Protein AF-A0A1L8E7J2-F1 (afdb_monomer)

Radius of gyration: 13.5 Å; Cα contacts (8 Å, |Δi|>4): 223; chains: 1; bounding box: 33×28×34 Å

Nearest PDB structures (foldseek):
  6cl5-assembly2_F  TM=5.068E-01  e=2.463E-02  Pseudomonas aeruginosa LESB58
  6cxb-assembly1_A  TM=5.168E-01  e=6.417E-02  Pseudomonas aeruginosa LESB58
  4q56-assembly1_A  TM=4.535E-01  e=2.700E-01  Cornu aspersum
  2ccv-assembly1_A  TM=4.708E-01  e=4.596E-01  Helix pomatia
  2cgy-assembly1_A  TM=4.788E-01  e=5.686E-01  Helix pomatia

Mean predicted aligned error: 2.99 Å

Foldseek 3Di:
DKDWPDKDWDKWAFDAQAKDKDKDKPPPVPDFFDWFWQDKDKDFPDPPPQEWDKDWPDHHGRGRITIIMTITPHRGIYTMMIIIMTD

Sequence (87 aa):
NDFLLSRENVVQYPLNGNYRNVNVNYPKSGQGNNRNITAIFVYDRFTNSSGAQPSLWSGGPGYKFANINLKSQYSRGINSTVEIYGR

InterPro domains:
  IPR031734 Transcription activator MBF2 [PF15868] (1-86)
  IPR031734 Transcription activator MBF2 [PTHR37685] (1-87)

Organism: Haematobia irritans (NCBI:txid7368)

Secondary structure (DSSP, 8-state):
--EEEEEEEEEE---TTS--EEEEEESPTT----SPEEEEEEEE--SSS---EEEEEEE-TTSS-EEEEEEPPTT--EEEEEEEEE-

Structure (mmCIF, N/CA/C/O backbone):
data_AF-A0A1L8E7J2-F1
#
_entry.id   AF-A0A1L8E7J2-F1
#
loop_
_atom_site.group_PDB
_atom_site.id
_atom_site.type_symbol
_atom_site.label_atom_id
_atom_site.label_alt_id
_atom_site.label_comp_id
_atom_site.label_asym_id
_atom_site.label_entity_id
_atom_site.label_seq_id
_atom_site.pdbx_PDB_ins_code
_atom_site.Cartn_x
_atom_site.Cartn_y
_atom_site.Cartn_z
_atom_site.occupancy
_atom_site.B_iso_or_equiv
_atom_site.auth_seq_id
_atom_site.auth_comp_id
_atom_site.auth_asym_id
_atom_site.auth_atom_id
_atom_site.pdbx_PDB_model_num
ATOM 1 N N . ASN A 1 1 ? -18.101 -6.864 13.561 1.00 82.88 1 ASN A N 1
ATOM 2 C CA . ASN A 1 1 ? -17.898 -7.220 12.142 1.00 82.88 1 ASN A CA 1
ATOM 3 C C . ASN A 1 1 ? -16.935 -6.247 11.522 1.00 82.88 1 ASN A C 1
ATOM 5 O O . ASN A 1 1 ? -16.926 -5.099 11.943 1.00 82.88 1 ASN A O 1
ATOM 9 N N . ASP A 1 2 ? -16.104 -6.737 10.613 1.00 93.88 2 ASP A N 1
ATOM 10 C CA . ASP A 1 2 ? -15.154 -5.916 9.877 1.00 93.88 2 ASP A CA 1
ATOM 11 C C . ASP A 1 2 ? -15.780 -5.453 8.558 1.00 93.88 2 ASP A C 1
ATOM 13 O O . ASP A 1 2 ? -16.556 -6.201 7.958 1.00 93.88 2 ASP A O 1
ATOM 17 N N . PHE A 1 3 ? -15.494 -4.228 8.125 1.00 95.75 3 PHE A N 1
ATOM 18 C CA . PHE A 1 3 ? -16.111 -3.629 6.941 1.00 95.75 3 PHE A CA 1
ATOM 19 C C . PHE A 1 3 ? -15.057 -3.017 6.030 1.00 95.75 3 PHE A C 1
ATOM 21 O O . PHE A 1 3 ? -14.095 -2.425 6.509 1.00 95.75 3 PHE A O 1
ATOM 28 N N . LEU A 1 4 ? -15.283 -3.087 4.717 1.00 97.06 4 LEU A N 1
ATOM 29 C CA . LEU A 1 4 ? -14.474 -2.348 3.753 1.00 97.06 4 LEU A CA 1
ATOM 30 C C . LEU A 1 4 ? -14.686 -0.842 3.969 1.00 97.06 4 LEU A C 1
ATOM 32 O O . LEU A 1 4 ? -15.784 -0.326 3.762 1.00 97.06 4 LEU A O 1
ATOM 36 N N . LEU A 1 5 ? -13.635 -0.147 4.396 1.00 96.44 5 LEU A N 1
ATOM 37 C CA . LEU A 1 5 ? -13.636 1.294 4.646 1.00 96.44 5 LEU A CA 1
ATOM 38 C C . LEU A 1 5 ? -13.202 2.098 3.422 1.00 96.44 5 LEU A C 1
ATOM 40 O O . LEU A 1 5 ? -13.685 3.207 3.207 1.00 96.44 5 LEU A O 1
ATOM 44 N N . SER A 1 6 ? -12.262 1.562 2.644 1.00 97.19 6 SER A N 1
ATOM 45 C CA . SER A 1 6 ? -11.757 2.193 1.426 1.00 97.19 6 SER A CA 1
ATOM 46 C C . SER A 1 6 ? -11.205 1.149 0.465 1.00 97.19 6 SER A C 1
ATOM 48 O O . SER A 1 6 ? -10.592 0.170 0.889 1.00 97.19 6 SER A O 1
ATOM 50 N N . ARG A 1 7 ? -11.388 1.394 -0.832 1.00 97.56 7 ARG A N 1
ATOM 51 C CA . ARG A 1 7 ? -10.741 0.669 -1.926 1.00 97.56 7 ARG A CA 1
ATOM 52 C C . ARG A 1 7 ? -10.224 1.686 -2.933 1.00 97.56 7 ARG A C 1
ATOM 54 O O . ARG A 1 7 ? -10.997 2.493 -3.446 1.00 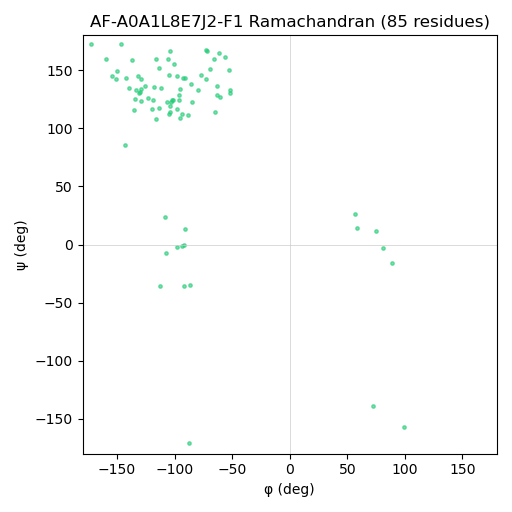97.56 7 ARG A O 1
ATOM 61 N N . GLU A 1 8 ? -8.939 1.618 -3.249 1.00 97.06 8 GLU A N 1
ATOM 62 C CA . GLU A 1 8 ? -8.305 2.486 -4.237 1.00 97.06 8 GLU A CA 1
ATOM 63 C C . GLU A 1 8 ? -7.495 1.675 -5.245 1.00 97.06 8 GLU A C 1
ATOM 65 O O . GLU A 1 8 ? -6.685 0.830 -4.872 1.00 97.06 8 GLU A O 1
ATOM 70 N N . ASN A 1 9 ? -7.709 1.951 -6.533 1.00 97.06 9 ASN A N 1
ATOM 71 C CA . ASN A 1 9 ? -6.907 1.401 -7.620 1.00 97.06 9 ASN A CA 1
ATOM 72 C C . ASN A 1 9 ? -5.864 2.438 -8.030 1.00 97.06 9 ASN A C 1
ATOM 74 O O . ASN A 1 9 ? -6.219 3.507 -8.526 1.00 97.06 9 ASN A O 1
ATOM 78 N N . VAL A 1 10 ? -4.588 2.109 -7.857 1.00 96.81 10 VAL A N 1
ATOM 79 C CA . VAL A 1 10 ? -3.471 2.968 -8.243 1.00 96.81 10 VAL A CA 1
ATOM 80 C C . VAL A 1 10 ? -2.855 2.423 -9.518 1.00 96.81 10 VAL A C 1
ATOM 82 O O . VAL A 1 10 ? -2.264 1.343 -9.523 1.00 96.81 10 VAL A O 1
ATOM 85 N N . VAL A 1 11 ? -2.979 3.195 -10.597 1.00 96.31 11 VAL A N 1
ATOM 86 C CA . VAL A 1 11 ? -2.359 2.894 -11.889 1.00 96.31 11 VAL A CA 1
ATOM 87 C C . VAL A 1 11 ? -1.389 4.013 -12.243 1.00 96.31 11 VAL A C 1
ATOM 89 O O . VAL A 1 11 ? -1.765 5.183 -12.276 1.00 96.31 11 VAL A O 1
ATOM 92 N N . GLN A 1 12 ? -0.131 3.660 -12.494 1.00 95.69 12 GLN A N 1
ATOM 93 C CA . GLN A 1 12 ? 0.905 4.588 -12.944 1.00 95.69 12 GLN A CA 1
ATOM 94 C C . GLN A 1 12 ? 1.675 3.983 -14.107 1.00 95.69 12 GLN A C 1
ATOM 96 O O . GLN A 1 12 ? 2.147 2.848 -14.026 1.00 95.69 12 GLN A O 1
ATOM 101 N N . TYR A 1 13 ? 1.867 4.768 -15.163 1.00 93.50 13 TYR A N 1
ATOM 102 C CA . TYR A 1 13 ? 2.722 4.368 -16.275 1.00 93.50 13 TYR A CA 1
ATOM 103 C C . TYR A 1 13 ? 4.200 4.332 -15.857 1.00 93.50 13 TYR A C 1
ATOM 105 O O . TYR A 1 13 ? 4.605 5.118 -14.988 1.00 93.50 13 TYR A O 1
ATOM 113 N N . PRO A 1 14 ? 5.023 3.471 -16.480 1.00 93.38 14 PRO A N 1
ATOM 114 C CA . PRO A 1 14 ? 6.464 3.451 -16.250 1.00 93.38 14 PRO A CA 1
ATOM 115 C C . PRO A 1 14 ? 7.126 4.824 -16.438 1.00 93.38 14 PRO A C 1
ATOM 117 O O . PRO A 1 14 ? 6.675 5.637 -17.245 1.00 93.38 14 PRO A O 1
ATOM 120 N N . LEU A 1 15 ? 8.212 5.073 -15.701 1.00 92.44 15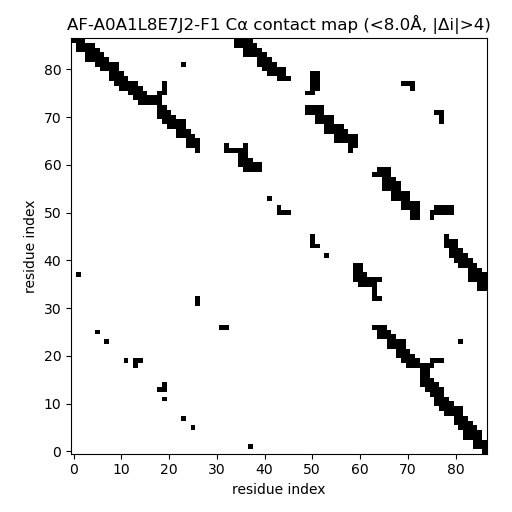 LEU A N 1
ATOM 121 C CA . LEU A 1 15 ? 9.144 6.176 -15.963 1.00 92.44 15 LEU A CA 1
ATOM 122 C C . LEU A 1 15 ? 10.485 5.603 -16.385 1.00 92.44 15 LEU A C 1
ATOM 124 O O . LEU A 1 15 ? 11.137 4.933 -15.589 1.00 92.44 15 LEU A O 1
ATOM 128 N N . ASN A 1 16 ? 10.919 5.901 -17.604 1.00 92.50 16 ASN A N 1
ATOM 129 C CA . ASN A 1 16 ? 12.229 5.465 -18.071 1.00 92.50 16 ASN A CA 1
ATOM 130 C C . ASN A 1 16 ? 13.327 6.054 -17.183 1.00 92.50 16 ASN A C 1
ATOM 132 O O . ASN A 1 16 ? 13.376 7.262 -16.956 1.00 92.50 16 ASN A O 1
ATOM 136 N N . GLY A 1 17 ? 14.194 5.185 -16.671 1.00 93.94 17 GLY A N 1
ATOM 137 C CA . GLY A 1 17 ? 15.314 5.592 -15.834 1.00 93.94 17 GLY A CA 1
ATOM 138 C C . GLY A 1 17 ? 14.936 5.994 -14.402 1.00 93.94 17 GLY A C 1
ATOM 139 O O . GLY A 1 17 ? 15.774 6.558 -13.698 1.00 93.94 17 GLY A O 1
ATOM 140 N N . ASN A 1 18 ? 13.706 5.728 -13.943 1.00 95.56 18 ASN A N 1
ATOM 141 C CA . ASN A 1 18 ? 13.280 6.082 -12.588 1.00 95.56 18 ASN A CA 1
ATOM 142 C C . ASN A 1 18 ? 12.276 5.079 -11.990 1.00 95.56 18 ASN A C 1
ATOM 144 O O . ASN A 1 18 ? 11.790 4.166 -12.657 1.00 95.56 18 ASN A O 1
ATOM 148 N N . TYR A 1 19 ? 11.967 5.256 -10.709 1.00 96.44 19 TYR A N 1
ATOM 149 C CA . TYR A 1 19 ? 10.901 4.570 -9.989 1.00 96.44 19 TYR A CA 1
ATOM 150 C C . TYR A 1 19 ? 9.675 5.489 -9.876 1.00 96.44 19 TYR A C 1
ATOM 152 O O . TYR A 1 19 ? 9.789 6.715 -9.870 1.00 96.44 19 TYR A O 1
ATOM 160 N N . ARG A 1 20 ? 8.488 4.906 -9.722 1.00 96.50 20 ARG A N 1
ATOM 161 C CA . ARG A 1 20 ? 7.288 5.594 -9.237 1.00 96.50 20 ARG A CA 1
ATOM 162 C C . ARG A 1 20 ? 7.208 5.452 -7.726 1.00 96.50 20 ARG A C 1
ATOM 164 O O . ARG A 1 20 ? 7.530 4.400 -7.178 1.00 96.50 20 ARG A O 1
ATOM 171 N N . ASN A 1 21 ? 6.740 6.503 -7.071 1.00 96.31 21 ASN A N 1
ATOM 172 C CA . ASN A 1 21 ? 6.470 6.517 -5.644 1.00 96.31 21 ASN A CA 1
ATOM 173 C C . ASN A 1 21 ? 5.111 7.195 -5.436 1.00 96.31 21 ASN A C 1
ATOM 175 O O . ASN A 1 21 ? 4.949 8.3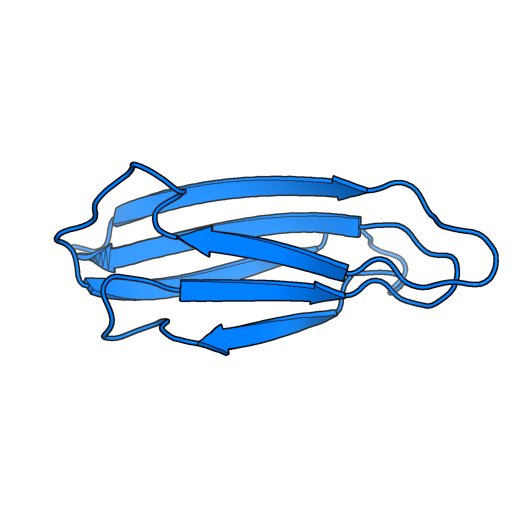55 -5.813 1.00 96.31 21 ASN A O 1
ATOM 179 N N . VAL A 1 22 ? 4.121 6.455 -4.933 1.00 96.94 22 VAL A N 1
ATOM 180 C CA . VAL A 1 22 ? 2.749 6.952 -4.757 1.00 96.94 22 VAL A CA 1
ATOM 181 C C . VAL A 1 22 ? 2.257 6.638 -3.357 1.00 96.94 22 VAL A C 1
ATOM 183 O O . VAL A 1 22 ? 2.320 5.493 -2.919 1.00 96.94 22 VAL A O 1
ATOM 186 N N . ASN A 1 23 ? 1.716 7.650 -2.684 1.00 97.56 23 ASN A N 1
ATOM 187 C CA . ASN A 1 23 ? 1.108 7.498 -1.370 1.00 97.56 23 ASN A CA 1
ATOM 188 C C . ASN A 1 23 ? -0.404 7.334 -1.493 1.00 97.56 23 ASN A C 1
ATOM 190 O O . ASN A 1 23 ? -1.086 8.212 -2.022 1.00 97.56 23 ASN A O 1
ATOM 194 N N . VAL A 1 24 ? -0.920 6.245 -0.936 1.00 97.50 24 VAL A N 1
ATOM 195 C CA . VAL A 1 24 ? -2.340 6.045 -0.665 1.00 97.50 24 VAL A CA 1
ATOM 196 C C . VAL A 1 24 ? -2.587 6.453 0.781 1.00 97.50 24 VAL A C 1
ATOM 198 O O . VAL A 1 24 ? -2.147 5.789 1.722 1.00 97.50 24 VAL A O 1
ATOM 201 N N . ASN A 1 25 ? -3.269 7.584 0.941 1.00 97.88 25 ASN A N 1
ATOM 202 C CA . ASN A 1 25 ? -3.646 8.125 2.239 1.00 97.88 25 ASN A CA 1
ATOM 203 C C . ASN A 1 25 ? -5.057 7.688 2.603 1.00 97.88 25 ASN A C 1
ATOM 205 O O . ASN A 1 25 ? -5.985 7.827 1.802 1.00 97.88 25 ASN A O 1
ATOM 209 N N . TYR A 1 26 ? -5.219 7.232 3.836 1.00 97.50 26 TYR A N 1
ATOM 210 C CA . TYR A 1 26 ? -6.518 6.987 4.428 1.00 97.50 26 TYR A CA 1
ATOM 211 C C . TYR A 1 26 ? -6.631 7.665 5.798 1.00 97.50 26 TYR A C 1
ATOM 213 O O . TYR A 1 26 ? -5.726 7.501 6.615 1.00 97.50 26 TYR A O 1
ATOM 221 N N . PRO A 1 27 ? -7.737 8.373 6.079 1.00 97.44 27 PRO A N 1
ATOM 222 C CA . PRO A 1 27 ? -8.721 8.841 5.098 1.00 97.44 27 PRO A CA 1
ATOM 223 C C . PRO A 1 27 ? -8.077 9.797 4.070 1.00 97.44 27 PRO A C 1
ATOM 225 O O . PRO A 1 27 ? -6.957 10.274 4.267 1.00 97.44 27 PRO A O 1
ATOM 228 N N . LYS A 1 28 ? -8.751 10.060 2.942 1.00 94.44 28 LYS A N 1
ATOM 229 C CA . LYS A 1 28 ? -8.248 11.046 1.970 1.00 94.44 28 LYS A CA 1
ATOM 230 C C . LYS A 1 28 ? -8.264 12.445 2.581 1.00 94.44 28 LYS A C 1
ATOM 232 O O . LYS A 1 28 ? -9.004 12.706 3.526 1.00 94.44 28 LYS A O 1
ATOM 237 N N . SER A 1 29 ? -7.473 13.357 2.018 1.00 90.75 29 SER A N 1
ATOM 238 C CA . SER A 1 29 ? -7.481 14.758 2.452 1.00 90.75 29 SER A CA 1
ATOM 239 C C . SER A 1 29 ? -8.910 15.319 2.448 1.00 90.75 29 SER A C 1
ATOM 241 O O . SER A 1 29 ? -9.644 15.140 1.477 1.00 90.75 29 SER A O 1
ATOM 243 N N . GLY A 1 30 ? -9.313 15.947 3.554 1.00 92.31 30 GLY A N 1
ATOM 244 C CA . GLY A 1 30 ? -10.671 16.461 3.759 1.00 92.31 30 GLY A CA 1
ATOM 245 C C . GLY A 1 30 ? -11.715 15.421 4.193 1.00 92.31 30 GLY A C 1
ATOM 246 O O . GLY A 1 30 ? -12.853 15.795 4.460 1.00 92.31 30 GLY A O 1
ATOM 247 N N . GLN A 1 31 ? -11.357 14.139 4.302 1.00 93.94 31 GLN A N 1
ATOM 248 C CA . GLN A 1 31 ? -12.227 13.085 4.826 1.00 93.94 31 GLN A CA 1
ATOM 249 C C . GLN A 1 31 ? -11.811 12.689 6.248 1.00 93.94 31 GLN A C 1
ATOM 251 O O . GLN A 1 31 ? -10.631 12.686 6.590 1.00 93.94 31 GLN A O 1
ATOM 256 N N . GLY A 1 32 ? -12.791 12.329 7.077 1.00 92.25 32 GLY A N 1
ATOM 257 C CA . GLY A 1 32 ? -1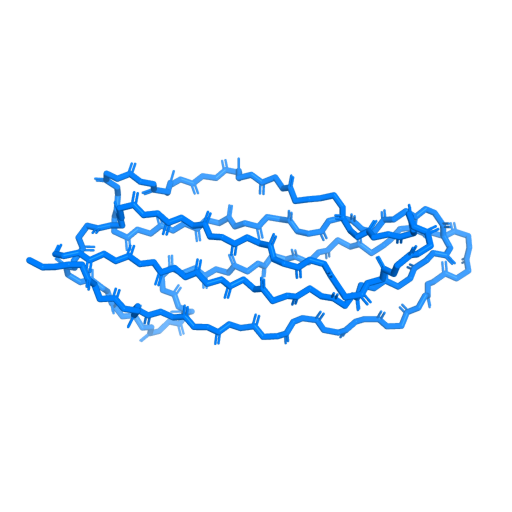2.570 11.779 8.415 1.00 92.25 32 GLY A CA 1
ATOM 258 C C . GLY A 1 32 ? -12.850 10.279 8.468 1.00 92.25 32 GLY A C 1
ATOM 259 O O . GLY A 1 32 ? -13.580 9.741 7.637 1.00 92.25 32 GLY A O 1
ATOM 260 N N . ASN A 1 33 ? -12.302 9.607 9.479 1.00 93.62 33 ASN A N 1
ATOM 261 C CA . ASN A 1 33 ? -12.647 8.229 9.803 1.00 93.62 33 ASN A CA 1
ATOM 262 C C . ASN A 1 33 ? -12.738 8.045 11.324 1.00 93.62 33 ASN A C 1
ATOM 264 O O . ASN A 1 33 ? -11.859 8.476 12.068 1.00 93.62 33 ASN A O 1
ATOM 268 N N . ASN A 1 34 ? -13.796 7.370 11.774 1.00 94.31 34 ASN A N 1
ATOM 269 C CA . ASN A 1 34 ? -14.054 7.098 13.188 1.00 94.31 34 ASN A CA 1
ATOM 270 C C . ASN A 1 34 ? -13.818 5.635 13.585 1.00 94.31 34 ASN A C 1
ATOM 272 O O . ASN A 1 34 ? -13.865 5.334 14.776 1.00 94.31 34 ASN A O 1
ATOM 276 N N . ARG A 1 35 ? -13.554 4.749 12.618 1.00 95.44 35 ARG A N 1
ATOM 277 C CA . ARG A 1 35 ? -13.371 3.306 12.821 1.00 95.44 35 ARG A CA 1
ATOM 278 C C . ARG A 1 35 ? -11.900 2.947 12.903 1.00 95.44 35 ARG A C 1
ATOM 280 O O . ARG A 1 35 ? -11.082 3.540 12.201 1.00 95.44 35 ARG A O 1
ATOM 287 N N . ASN A 1 36 ? -11.552 1.968 13.723 1.00 97.56 36 ASN A N 1
ATOM 288 C CA . ASN A 1 36 ? -10.169 1.513 13.759 1.00 97.56 36 ASN A CA 1
ATOM 289 C C . ASN A 1 36 ? -9.924 0.586 12.575 1.00 97.56 36 ASN A C 1
ATOM 291 O O . ASN A 1 36 ? -10.708 -0.330 12.322 1.00 97.56 36 ASN A O 1
ATOM 295 N N . ILE A 1 37 ? -8.821 0.818 11.872 1.00 98.06 37 ILE A N 1
ATOM 296 C CA . ILE A 1 37 ? -8.345 -0.074 10.826 1.00 98.06 37 ILE A CA 1
ATOM 297 C C . ILE A 1 37 ? -8.002 -1.411 11.481 1.00 98.06 37 ILE A C 1
ATOM 299 O O . ILE A 1 37 ? -7.384 -1.466 12.545 1.00 98.06 37 ILE A O 1
ATOM 303 N N . THR A 1 38 ? -8.407 -2.494 10.847 1.0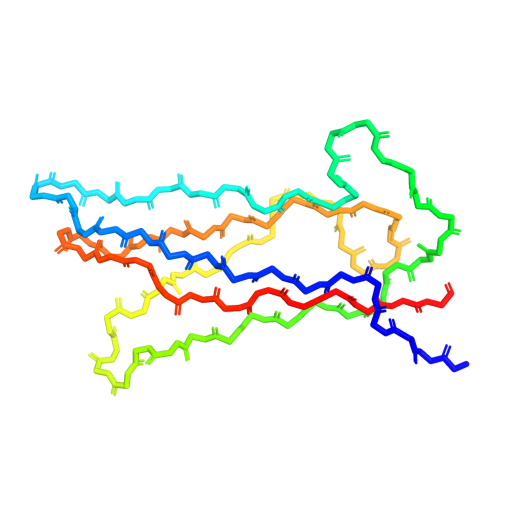0 98.19 38 THR A N 1
ATOM 304 C CA . THR A 1 38 ? -8.163 -3.875 11.286 1.00 98.19 38 THR A CA 1
ATOM 305 C C . THR A 1 38 ? -7.220 -4.587 10.331 1.00 98.19 38 THR A C 1
ATOM 307 O O . THR A 1 38 ? -6.384 -5.371 10.771 1.00 98.19 38 THR A O 1
ATOM 310 N N . ALA A 1 39 ? -7.324 -4.288 9.035 1.00 97.75 39 ALA A N 1
ATOM 311 C CA . ALA A 1 39 ? -6.512 -4.887 7.995 1.00 97.75 39 ALA A CA 1
ATOM 312 C C . ALA A 1 39 ? -6.310 -3.925 6.823 1.00 97.75 39 ALA A C 1
ATOM 314 O O . ALA A 1 39 ? -7.165 -3.097 6.502 1.00 97.75 39 ALA A O 1
ATOM 315 N N . ILE A 1 40 ? -5.161 -4.072 6.171 1.00 98.25 40 ILE A N 1
ATOM 316 C CA . ILE A 1 40 ? -4.834 -3.410 4.913 1.00 98.25 40 ILE A CA 1
ATOM 317 C C . ILE A 1 40 ? -4.349 -4.495 3.964 1.00 98.25 40 ILE A C 1
ATOM 319 O O . ILE A 1 40 ? -3.391 -5.201 4.274 1.00 98.25 40 ILE A O 1
ATOM 323 N N . PHE A 1 41 ? -4.996 -4.613 2.811 1.00 97.81 41 PHE A N 1
ATOM 324 C CA . PHE A 1 41 ? -4.593 -5.525 1.751 1.00 97.81 41 PHE A CA 1
ATOM 325 C C . PHE A 1 41 ? -4.100 -4.727 0.553 1.00 97.81 41 PHE A C 1
ATOM 327 O O . PHE A 1 41 ? -4.735 -3.759 0.137 1.00 97.81 41 PHE A O 1
ATOM 334 N N . VAL A 1 42 ? -2.969 -5.143 -0.013 1.00 97.00 42 VAL A N 1
ATOM 335 C CA . VAL A 1 42 ? -2.462 -4.604 -1.275 1.00 97.00 42 VAL A CA 1
ATOM 336 C C . VAL A 1 42 ? -2.375 -5.744 -2.274 1.00 97.00 42 VAL A C 1
ATOM 338 O O . VAL A 1 42 ? -1.616 -6.690 -2.081 1.00 97.00 42 VAL A O 1
ATOM 341 N N . TYR A 1 43 ? -3.160 -5.646 -3.339 1.00 95.56 43 TYR A N 1
ATOM 342 C CA . TYR A 1 43 ? -3.199 -6.618 -4.422 1.00 95.56 43 TYR A CA 1
ATOM 343 C C . TYR A 1 43 ? -2.458 -6.056 -5.625 1.00 95.56 43 TYR A C 1
ATOM 345 O O . TYR A 1 43 ? -2.859 -5.024 -6.164 1.00 95.56 43 TYR A O 1
ATOM 353 N N . ASP A 1 44 ? -1.403 -6.733 -6.059 1.00 91.44 44 ASP A N 1
ATOM 354 C CA . ASP A 1 44 ? -0.739 -6.420 -7.319 1.00 91.44 44 ASP A CA 1
ATOM 355 C C . ASP A 1 44 ? -1.431 -7.131 -8.485 1.00 91.44 44 ASP A C 1
ATOM 357 O O . ASP A 1 44 ? -1.810 -8.298 -8.372 1.00 91.44 44 ASP A O 1
ATOM 361 N N . ARG A 1 45 ? -1.612 -6.435 -9.609 1.00 90.50 45 ARG A N 1
ATOM 362 C CA . ARG A 1 45 ? -2.189 -7.009 -10.832 1.00 90.50 45 ARG A CA 1
ATOM 363 C C . ARG A 1 45 ? -1.154 -7.436 -11.868 1.00 90.50 45 ARG A C 1
ATOM 365 O O . ARG A 1 45 ? -1.534 -7.960 -12.913 1.00 90.50 45 ARG A O 1
ATOM 372 N N . PHE A 1 46 ? 0.133 -7.230 -11.623 1.00 88.38 46 PHE A N 1
ATOM 373 C CA . PHE A 1 46 ? 1.198 -7.737 -12.476 1.00 88.38 46 PHE A CA 1
ATOM 374 C C . PHE A 1 46 ? 1.549 -9.181 -12.104 1.00 88.38 46 PHE A C 1
ATOM 376 O O . PHE A 1 46 ? 1.947 -9.483 -10.984 1.00 88.38 46 PHE A O 1
ATOM 383 N N . THR A 1 47 ? 1.445 -10.085 -13.080 1.00 85.25 47 THR A N 1
ATOM 384 C CA . THR A 1 47 ? 1.734 -11.524 -12.925 1.00 85.25 47 THR A CA 1
ATOM 385 C C . THR A 1 47 ? 3.184 -11.894 -13.251 1.00 85.25 47 THR A C 1
ATOM 387 O O . THR A 1 47 ? 3.570 -13.054 -13.160 1.00 85.25 47 THR A O 1
ATOM 390 N N . ASN A 1 48 ? 4.001 -10.913 -13.636 1.00 84.06 48 ASN A N 1
ATOM 391 C CA . ASN A 1 48 ? 5.378 -11.083 -14.107 1.00 84.06 48 ASN A CA 1
ATOM 392 C C . ASN A 1 48 ? 6.427 -10.587 -13.094 1.00 84.06 48 ASN A C 1
ATOM 394 O O . ASN A 1 48 ? 7.520 -10.183 -13.488 1.00 84.06 48 ASN A O 1
ATOM 398 N N . SER A 1 49 ? 6.070 -10.529 -11.808 1.00 83.31 49 SER A N 1
ATOM 399 C CA . SER A 1 49 ? 6.931 -10.043 -10.721 1.00 83.31 49 SER A CA 1
ATOM 400 C C . SER A 1 49 ? 7.433 -8.603 -10.877 1.00 83.31 49 SER A C 1
ATOM 402 O O . SER A 1 49 ? 8.337 -8.214 -10.150 1.00 83.31 49 SER A O 1
ATOM 404 N N . SER A 1 50 ? 6.860 -7.790 -11.777 1.00 87.75 50 SER A N 1
ATOM 405 C CA . SER A 1 50 ? 7.214 -6.364 -11.952 1.00 87.75 50 SER A CA 1
ATOM 406 C C . SER A 1 50 ? 6.376 -5.408 -11.095 1.00 87.75 50 SER A C 1
ATOM 408 O O . SER A 1 50 ? 6.371 -4.195 -11.318 1.00 87.75 50 SER A O 1
ATOM 410 N N . GLY A 1 51 ? 5.662 -5.989 -10.132 1.00 87.75 51 GLY A N 1
ATOM 411 C CA . GLY A 1 51 ? 4.764 -5.329 -9.206 1.00 87.75 51 GLY A CA 1
ATOM 412 C C . GLY A 1 51 ? 5.381 -4.207 -8.377 1.00 87.75 51 GLY A C 1
ATOM 413 O O . GLY A 1 51 ? 6.604 -4.111 -8.219 1.00 87.75 51 GLY A O 1
ATOM 414 N N . ALA A 1 52 ? 4.517 -3.362 -7.823 1.00 93.12 52 ALA A N 1
ATOM 415 C CA . ALA A 1 52 ? 4.924 -2.378 -6.835 1.00 93.12 52 ALA A CA 1
ATOM 416 C C . ALA A 1 52 ? 5.231 -3.066 -5.502 1.00 93.12 52 ALA A C 1
ATOM 418 O O . ALA A 1 52 ? 4.537 -3.986 -5.080 1.00 93.12 52 ALA A O 1
ATOM 419 N N . GLN A 1 53 ? 6.253 -2.579 -4.807 1.00 95.19 53 GLN A N 1
ATOM 420 C CA . GLN A 1 53 ? 6.544 -2.968 -3.439 1.00 95.19 53 GLN A CA 1
ATOM 421 C C . GLN A 1 53 ? 5.762 -2.052 -2.484 1.00 95.19 53 GLN A C 1
ATOM 423 O O . GLN A 1 53 ? 6.061 -0.851 -2.419 1.00 95.19 53 GLN A O 1
ATOM 428 N N . PRO A 1 54 ? 4.759 -2.575 -1.757 1.00 96.00 54 PRO A N 1
ATOM 429 C CA . PRO A 1 54 ? 4.042 -1.798 -0.762 1.00 96.00 54 PRO A CA 1
ATOM 430 C C . PRO A 1 54 ? 4.867 -1.649 0.517 1.00 96.00 54 PRO A C 1
ATOM 432 O O . PRO A 1 54 ? 5.573 -2.563 0.941 1.00 96.00 54 PRO A O 1
ATOM 435 N N . SER A 1 55 ? 4.733 -0.501 1.170 1.00 97.44 55 SER A N 1
ATOM 436 C CA . SER A 1 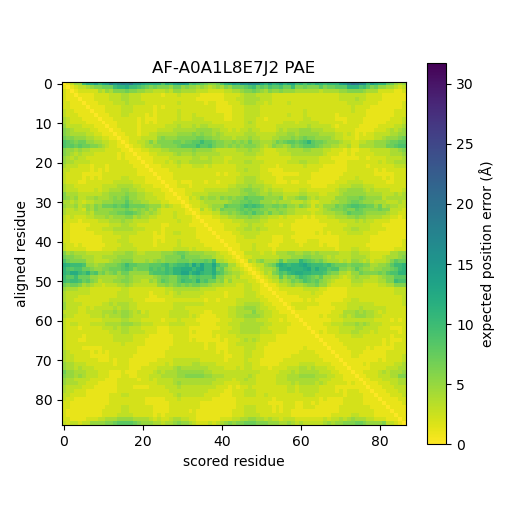55 ? 5.243 -0.260 2.518 1.00 97.44 55 SER A CA 1
ATOM 437 C C . SER A 1 55 ? 4.260 0.604 3.302 1.00 97.44 55 SER A C 1
ATOM 439 O O . SER A 1 55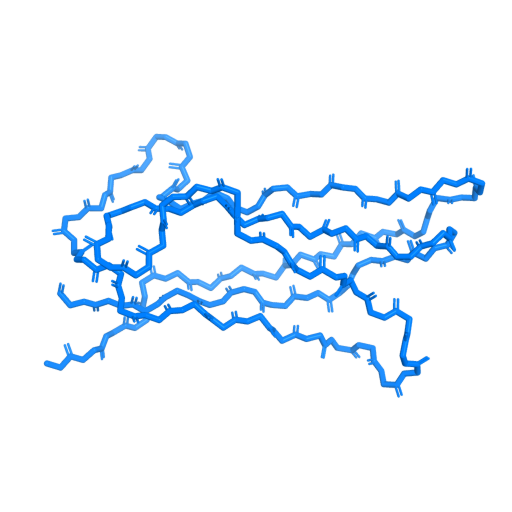 ? 3.622 1.493 2.745 1.00 97.44 55 SER A O 1
ATOM 441 N N . LEU A 1 56 ? 4.114 0.329 4.595 1.00 97.62 56 LEU A N 1
ATOM 442 C CA . LEU A 1 56 ? 3.319 1.153 5.501 1.00 97.62 56 LEU A CA 1
ATOM 443 C C . LEU A 1 56 ? 4.256 2.169 6.158 1.00 97.62 56 LEU A C 1
ATOM 445 O O . LEU A 1 56 ? 5.143 1.778 6.911 1.00 97.62 56 LEU A O 1
ATOM 449 N N . TRP A 1 57 ? 4.095 3.455 5.853 1.00 97.06 57 TRP A N 1
ATOM 450 C CA . TRP A 1 57 ? 4.946 4.508 6.419 1.00 97.06 57 TRP A CA 1
ATOM 451 C C . TRP A 1 57 ? 4.434 5.005 7.770 1.00 97.06 57 TRP A C 1
ATOM 453 O O . TRP A 1 57 ? 5.233 5.347 8.637 1.00 97.06 57 TRP A O 1
ATOM 463 N N . SER A 1 58 ? 3.114 5.053 7.964 1.00 96.69 58 SER A N 1
ATOM 464 C CA . SER A 1 58 ? 2.504 5.444 9.239 1.00 96.69 58 SER A CA 1
ATOM 465 C C . SER A 1 58 ? 1.059 4.956 9.374 1.00 96.69 58 SER A C 1
ATOM 467 O O . SER A 1 58 ? 0.389 4.661 8.380 1.00 96.69 58 SER A O 1
ATOM 469 N N . GLY A 1 59 ? 0.571 4.888 10.618 1.00 97.25 59 GLY A N 1
ATOM 470 C CA . GLY A 1 59 ? -0.786 4.441 10.939 1.00 97.25 59 GLY A CA 1
ATOM 471 C C . GLY A 1 59 ? -0.971 2.933 10.745 1.00 97.25 59 GLY A C 1
ATOM 472 O O . GLY A 1 59 ? -0.088 2.152 11.087 1.00 97.25 59 GLY A O 1
ATOM 473 N N . GLY A 1 60 ? -2.114 2.523 10.195 1.00 96.81 60 GLY A N 1
ATOM 474 C CA . GLY A 1 60 ? -2.436 1.121 9.914 1.00 96.81 60 GLY A CA 1
ATOM 475 C C . GLY A 1 60 ? -3.334 0.470 10.969 1.00 96.81 60 GLY A C 1
ATOM 476 O O . GLY A 1 60 ? -4.078 1.178 11.650 1.00 96.81 60 GLY A O 1
ATOM 477 N N . PRO A 1 61 ? -3.319 -0.871 11.092 1.00 97.56 61 PRO A N 1
ATOM 478 C CA . PRO A 1 61 ? -4.158 -1.579 12.052 1.00 97.56 61 PRO A CA 1
ATOM 479 C C . PRO A 1 61 ? -4.026 -1.031 13.482 1.00 97.56 61 PRO A C 1
ATOM 481 O O . PRO A 1 61 ? -2.924 -0.797 13.969 1.00 97.56 61 PRO A O 1
ATOM 484 N N . GLY A 1 62 ? -5.159 -0.800 14.148 1.00 97.19 62 GLY A N 1
ATOM 485 C CA . GLY A 1 62 ? -5.243 -0.145 15.459 1.00 97.19 62 GLY A CA 1
ATOM 486 C C . GLY A 1 62 ? -5.367 1.383 15.406 1.00 97.19 62 GLY A C 1
ATOM 487 O O . GLY A 1 62 ? -5.808 1.985 16.383 1.00 97.19 62 GLY A O 1
ATOM 488 N N . TYR A 1 63 ? -5.067 2.009 14.267 1.00 97.94 63 TYR A N 1
ATOM 489 C CA . TYR A 1 63 ? -5.216 3.447 14.043 1.00 97.94 63 TYR A CA 1
ATOM 490 C C . TYR A 1 63 ? -6.439 3.753 13.177 1.00 97.94 63 TYR A C 1
ATOM 492 O O . TYR A 1 63 ? -7.019 2.881 12.537 1.00 97.94 63 TYR A O 1
ATOM 500 N N . LYS A 1 64 ? -6.833 5.028 13.135 1.00 97.31 64 LYS A N 1
ATOM 501 C CA . LYS A 1 64 ? -7.919 5.524 12.269 1.00 97.31 64 LYS A CA 1
ATOM 502 C C . LYS A 1 64 ? -7.420 6.065 10.929 1.00 97.31 64 LYS A C 1
ATOM 504 O O . LYS A 1 64 ? -8.229 6.497 10.111 1.00 97.31 64 LYS A O 1
ATOM 509 N N . PHE A 1 65 ? -6.107 6.052 10.719 1.00 97.75 65 PHE A N 1
ATOM 510 C CA . PHE A 1 65 ? -5.449 6.550 9.520 1.00 97.75 65 PHE A CA 1
ATOM 511 C C . PHE A 1 65 ? -4.348 5.585 9.078 1.00 97.75 65 PHE A C 1
ATOM 513 O O . PHE A 1 65 ? -3.850 4.798 9.883 1.00 97.75 65 PHE A O 1
ATOM 520 N N . ALA A 1 66 ? -3.962 5.652 7.809 1.00 98.19 66 ALA A N 1
ATOM 521 C CA . ALA A 1 66 ? -2.821 4.937 7.260 1.00 98.19 66 ALA A CA 1
ATOM 522 C C . ALA A 1 66 ? -2.215 5.711 6.085 1.00 98.19 66 ALA A C 1
ATOM 524 O O . ALA A 1 66 ? -2.937 6.288 5.269 1.00 98.19 66 ALA A O 1
ATOM 525 N N . ASN A 1 67 ? -0.889 5.684 5.981 1.00 98.12 67 ASN A N 1
ATOM 526 C CA . ASN A 1 67 ? -0.147 6.121 4.805 1.00 98.12 67 ASN A CA 1
ATOM 527 C C . ASN A 1 67 ? 0.582 4.909 4.221 1.00 98.12 67 ASN A C 1
ATOM 529 O O . ASN A 1 67 ? 1.535 4.395 4.813 1.00 98.12 67 ASN A O 1
ATOM 533 N N . ILE A 1 68 ? 0.091 4.429 3.080 1.00 98.25 68 ILE A N 1
ATOM 534 C CA . ILE A 1 68 ? 0.666 3.299 2.357 1.00 98.25 68 ILE A CA 1
ATOM 535 C C . ILE A 1 68 ? 1.436 3.856 1.171 1.00 98.25 68 ILE A C 1
ATOM 537 O O . ILE A 1 68 ? 0.861 4.524 0.314 1.00 98.25 68 ILE A O 1
ATOM 541 N N . ASN A 1 69 ? 2.721 3.549 1.088 1.00 98.06 69 ASN A N 1
ATOM 542 C CA . ASN A 1 69 ? 3.529 3.876 -0.068 1.00 98.06 69 ASN A CA 1
ATOM 543 C C . ASN A 1 69 ? 3.621 2.690 -1.021 1.00 98.06 69 ASN A C 1
ATOM 545 O O . ASN A 1 69 ? 3.992 1.584 -0.627 1.00 98.06 69 ASN A O 1
ATOM 549 N N . LEU A 1 70 ? 3.322 2.947 -2.288 1.00 97.62 70 LEU A N 1
ATOM 550 C CA . LEU A 1 70 ? 3.525 2.031 -3.395 1.00 97.62 70 LEU A CA 1
ATOM 551 C C . LEU A 1 70 ? 4.734 2.511 -4.192 1.00 97.62 70 LEU A C 1
ATOM 553 O O . LEU A 1 70 ? 4.691 3.564 -4.840 1.00 97.62 70 LEU A O 1
ATOM 557 N N . LYS A 1 71 ? 5.814 1.732 -4.152 1.00 97.12 71 LYS A N 1
ATOM 558 C CA . LYS A 1 71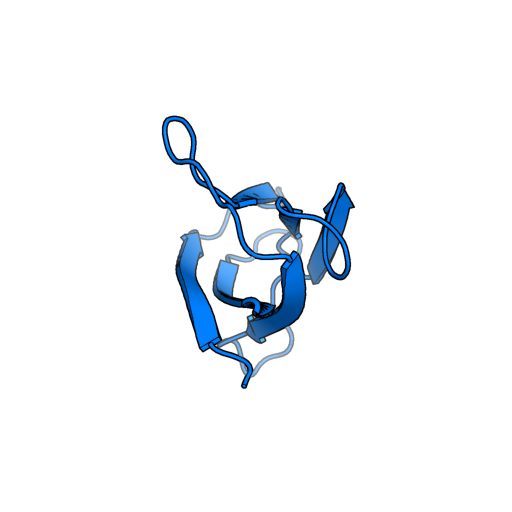 ? 7.025 2.003 -4.925 1.00 97.12 71 LYS A CA 1
ATOM 559 C C . LYS A 1 71 ? 7.128 1.019 -6.084 1.00 97.12 71 LYS A C 1
ATOM 561 O O . LYS A 1 71 ? 7.157 -0.184 -5.854 1.00 97.12 71 LYS A O 1
ATOM 566 N N . SER A 1 72 ? 7.203 1.497 -7.325 1.00 96.38 72 SER A N 1
ATOM 567 C CA . SER A 1 72 ? 7.451 0.598 -8.462 1.00 96.38 72 SER A CA 1
ATOM 568 C C . SER A 1 72 ? 8.890 0.085 -8.461 1.00 96.38 72 SER A C 1
ATOM 570 O O . SER A 1 72 ? 9.772 0.658 -7.821 1.00 96.38 72 SER A O 1
ATOM 572 N N . GLN A 1 73 ? 9.155 -0.942 -9.265 1.00 94.69 73 GLN A N 1
ATOM 573 C CA . GLN A 1 73 ? 10.515 -1.268 -9.695 1.00 94.69 73 GLN A CA 1
ATOM 574 C C . GLN A 1 73 ? 11.038 -0.256 -10.728 1.00 94.69 73 GLN A C 1
ATOM 576 O O . GLN A 1 73 ? 10.281 0.561 -11.268 1.00 94.69 73 GLN A O 1
ATOM 581 N N . TYR A 1 74 ? 12.346 -0.302 -10.996 1.00 95.06 74 TYR A N 1
ATOM 582 C CA . TYR A 1 74 ? 13.012 0.636 -11.899 1.00 95.06 74 TYR A CA 1
ATOM 583 C C . TYR A 1 74 ? 12.468 0.502 -13.320 1.00 95.06 74 TYR A C 1
ATOM 585 O O . TYR A 1 74 ? 12.413 -0.601 -13.863 1.00 95.06 74 TYR A O 1
ATOM 593 N N . SER A 1 75 ? 12.072 1.618 -13.933 1.00 94.25 75 SER A N 1
ATOM 594 C CA . SER A 1 75 ? 11.460 1.645 -15.268 1.00 94.25 75 SER A CA 1
ATOM 595 C C . SER A 1 75 ? 10.199 0.779 -15.407 1.00 94.25 75 SER A C 1
ATOM 597 O O . SER A 1 75 ? 9.855 0.341 -16.505 1.00 94.25 75 SER A O 1
ATOM 599 N N . ARG A 1 76 ? 9.480 0.533 -14.301 1.00 94.56 76 ARG A 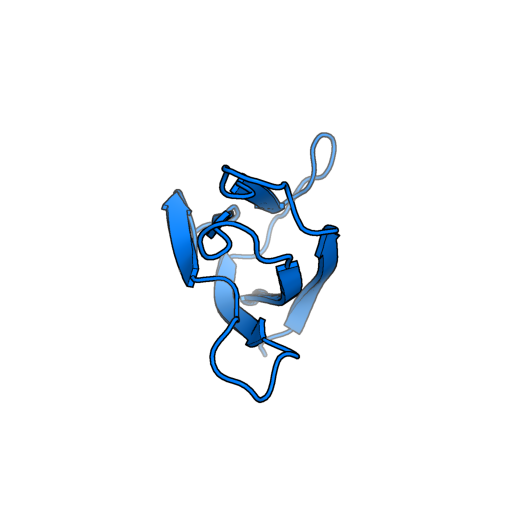N 1
ATOM 600 C CA . ARG A 1 76 ? 8.187 -0.174 -14.268 1.00 94.56 76 ARG A CA 1
ATOM 601 C C . ARG A 1 76 ? 7.061 0.741 -13.789 1.00 94.56 76 ARG A C 1
ATOM 603 O O . ARG A 1 76 ? 7.301 1.784 -13.185 1.00 94.56 76 ARG A O 1
ATOM 610 N N . GLY A 1 77 ? 5.831 0.356 -14.118 1.00 94.25 77 GLY A N 1
ATOM 611 C CA . GLY A 1 77 ? 4.617 1.041 -13.679 1.00 94.25 77 GLY A CA 1
ATOM 612 C C . GLY A 1 77 ? 4.114 0.532 -12.329 1.00 94.25 77 GLY A C 1
ATOM 613 O O . GLY A 1 77 ? 4.776 -0.259 -11.662 1.00 94.25 77 GLY A O 1
ATOM 614 N N . ILE A 1 78 ? 2.920 0.974 -11.948 1.00 96.50 78 ILE A N 1
ATOM 615 C CA . ILE A 1 78 ? 2.161 0.458 -10.802 1.00 96.50 78 ILE A CA 1
ATOM 616 C C . ILE A 1 78 ? 0.778 0.059 -11.312 1.00 96.50 78 ILE A C 1
ATOM 618 O O . ILE A 1 78 ? 0.174 0.810 -12.078 1.00 96.50 78 ILE A O 1
ATOM 622 N N . ASN A 1 79 ? 0.282 -1.099 -10.883 1.00 96.19 79 ASN A N 1
ATOM 623 C CA . ASN A 1 79 ? -1.124 -1.474 -10.985 1.00 96.19 79 ASN A CA 1
ATOM 624 C C . ASN A 1 79 ? -1.495 -2.269 -9.733 1.00 96.19 79 ASN A C 1
ATOM 626 O O . ASN A 1 79 ? -1.411 -3.497 -9.712 1.00 96.19 79 ASN A O 1
ATOM 630 N N . SER A 1 80 ? -1.861 -1.548 -8.676 1.00 96.56 80 SER A N 1
ATOM 631 C CA . SER A 1 80 ? -2.157 -2.147 -7.376 1.00 96.56 80 SER A CA 1
ATOM 632 C C . SER A 1 80 ? -3.505 -1.666 -6.850 1.00 96.56 80 SER A C 1
ATOM 634 O O . SER A 1 80 ? -3.868 -0.500 -7.011 1.00 96.56 80 SER A O 1
ATOM 636 N N . THR A 1 81 ? -4.249 -2.555 -6.197 1.00 97.56 81 THR A N 1
ATOM 637 C CA . THR A 1 81 ? -5.442 -2.200 -5.420 1.00 97.56 81 THR A CA 1
ATOM 638 C C . THR A 1 81 ? -5.097 -2.208 -3.944 1.00 97.56 81 THR A C 1
ATOM 640 O O . THR A 1 81 ? -4.650 -3.230 -3.432 1.00 97.56 81 THR A O 1
ATOM 643 N N . VAL A 1 82 ? -5.341 -1.093 -3.259 1.00 98.06 82 VAL A N 1
ATOM 644 C CA . VAL A 1 82 ? -5.247 -0.995 -1.801 1.00 98.06 82 VAL A CA 1
ATOM 645 C C . VAL A 1 82 ? -6.652 -1.052 -1.220 1.00 98.06 82 VAL A C 1
ATOM 647 O O . VAL A 1 82 ? -7.511 -0.247 -1.583 1.00 98.06 82 VAL A O 1
ATOM 650 N N . GLU A 1 83 ? -6.883 -1.992 -0.315 1.00 98.25 83 GLU A N 1
ATOM 651 C CA . GLU A 1 83 ? -8.122 -2.125 0.442 1.00 98.25 83 GLU A CA 1
ATOM 652 C C . GLU A 1 83 ? -7.848 -1.957 1.925 1.00 98.25 83 GLU A C 1
ATOM 654 O O . GLU A 1 83 ? -6.892 -2.514 2.461 1.00 98.25 83 GLU A O 1
ATOM 659 N N . ILE A 1 84 ? -8.705 -1.195 2.590 1.00 98.12 84 ILE A N 1
ATOM 660 C CA . ILE A 1 84 ? -8.600 -0.906 4.014 1.00 98.12 84 ILE A CA 1
ATOM 661 C C . ILE A 1 84 ? -9.898 -1.341 4.663 1.00 98.12 84 ILE A C 1
ATOM 663 O O . ILE A 1 84 ? -10.978 -0.919 4.244 1.00 98.12 84 ILE A O 1
ATOM 667 N N . TYR A 1 85 ? -9.772 -2.168 5.690 1.00 98.25 85 TYR A N 1
ATOM 668 C CA . TYR A 1 85 ? -10.874 -2.701 6.472 1.00 98.25 85 TYR A CA 1
ATOM 669 C C . TYR A 1 85 ? -10.817 -2.152 7.895 1.00 98.25 85 TYR A C 1
ATOM 671 O O . TYR A 1 85 ? -9.745 -1.788 8.388 1.00 98.25 85 TYR A O 1
ATOM 679 N N . GLY A 1 86 ? -11.971 -2.054 8.543 1.00 97.44 86 GLY A N 1
ATOM 680 C CA . GLY A 1 86 ? -12.056 -1.670 9.940 1.00 97.44 86 GLY A CA 1
ATOM 681 C C . GLY A 1 86 ? -13.450 -1.777 10.543 1.00 97.44 86 GLY A C 1
ATOM 682 O O . GLY A 1 86 ? -14.459 -1.996 9.860 1.00 97.44 86 GLY A O 1
ATOM 683 N N . ARG A 1 87 ? -13.494 -1.575 11.861 1.00 94.88 87 ARG A N 1
ATOM 684 C CA . ARG A 1 87 ? -14.688 -1.708 12.703 1.00 94.88 87 ARG A CA 1
ATOM 685 C C . ARG A 1 87 ? -14.824 -0.575 13.711 1.00 94.88 87 ARG A C 1
ATOM 687 O O . ARG A 1 87 ? -13.786 -0.002 14.121 1.00 94.88 87 ARG A O 1
#

pLDDT: mean 95.26, std 3.46, range [82.88, 98.25]

Solvent-accessible surface area (backbone atoms only — not comparable to full-atom values): 4818 Å² total; per-residue (Å²): 122,78,38,86,73,46,76,46,79,47,75,42,78,54,37,87,90,33,62,45,79,45,77,52,54,37,48,47,92,97,52,82,60,90,42,32,25,66,46,75,48,76,47,65,73,50,91,78,80,53,39,47,52,76,45,78,79,44,72,34,64,78,27,53,36,29,37,35,35,39,31,25,38,78,48,24,30,34,48,34,37,43,35,34,27,25,76